Protein AF-M0LP82-F1 (afdb_monomer_lite)

pLDDT: mean 81.03, std 15.41, range [45.22, 97.81]

Secondary structure (DSSP, 8-state):
-HHHHTT--HHHHHHHHTS-HHHHHHHHHHTT---GGGGTTS-HHHHHT--S-HHHHHHHHTS-HHHHHHHHHHHHHHHHHHHTTTHHHHHHHHHHHHHHHHHHHHHHHHHHTTTTTSS--------

Sequence (127 aa):
ARGFYDDEGDEEIAEKLGVDAAEVFEARMSLHLIADDDADEVDLAAIRDREEDDATLATEYDIDEESVSRYRRVAEAEDESRTANDRYRDEFDS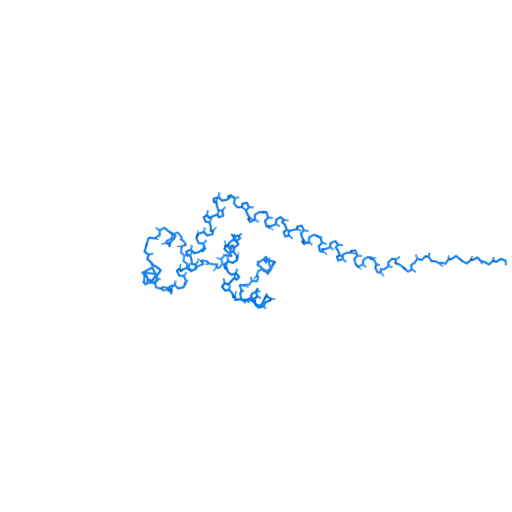ILADAGLSEQMTSDVREDGLEDATEGMETDVDF

Radius of gyration: 24.43 Å; chains: 1; bounding box: 73×19×74 Å

Organism: NCBI:txid1227454

Foldseek 3Di:
DVCVVVVHQLPRVCVVVVHDSVVSLVVCLVLLNDDPPQAPVDDLVVLQPDPDQLVVVCVVSVHDSVSSVSSNSNSVSVVVCVVVVVVSVVVVVVVVVVVVVVVVVVVVCVVVVPPPPPPDDPDDDDD

Structure (mmCIF, N/CA/C/O backbone):
data_AF-M0LP82-F1
#
_entry.id   AF-M0LP82-F1
#
loop_
_atom_site.group_PDB
_atom_site.id
_atom_site.type_symbol
_atom_site.label_atom_id
_atom_site.label_alt_id
_atom_site.label_comp_id
_atom_site.label_asym_id
_atom_site.label_entity_id
_atom_site.label_seq_id
_atom_site.pdbx_PDB_ins_code
_atom_site.Cartn_x
_atom_site.Cartn_y
_atom_site.Cartn_z
_atom_site.occupancy
_atom_site.B_iso_or_equiv
_atom_site.auth_seq_id
_atom_site.auth_comp_id
_atom_site.auth_asym_id
_atom_site.auth_atom_id
_atom_site.pdbx_PDB_model_num
ATOM 1 N N . ALA A 1 1 ? -10.475 1.452 4.073 1.00 69.56 1 ALA A N 1
ATOM 2 C CA . ALA A 1 1 ? -9.528 0.357 4.342 1.00 69.56 1 ALA A CA 1
ATOM 3 C C . ALA A 1 1 ? -10.163 -0.881 4.966 1.00 69.56 1 ALA A C 1
ATOM 5 O O . ALA A 1 1 ? -9.596 -1.934 4.766 1.00 69.56 1 ALA A O 1
ATOM 6 N N . ARG A 1 2 ? -11.315 -0.816 5.659 1.00 82.81 2 ARG A N 1
ATOM 7 C CA . ARG A 1 2 ? -11.971 -2.029 6.189 1.00 82.81 2 ARG A CA 1
ATOM 8 C C . ARG A 1 2 ? -12.137 -3.136 5.137 1.00 82.81 2 ARG A C 1
ATOM 10 O O . ARG A 1 2 ? -11.707 -4.243 5.399 1.00 82.81 2 ARG A O 1
ATOM 17 N N . GLY A 1 3 ? -12.596 -2.783 3.931 1.00 85.62 3 GLY A N 1
ATOM 18 C CA . GLY A 1 3 ? -12.707 -3.737 2.823 1.00 85.62 3 GLY A CA 1
ATOM 19 C C . GLY A 1 3 ? -11.411 -4.496 2.511 1.00 85.62 3 GLY A C 1
ATOM 20 O O . GLY A 1 3 ? -11.465 -5.694 2.310 1.00 85.62 3 GLY A O 1
ATOM 21 N N . PHE A 1 4 ? -10.234 -3.860 2.597 1.00 86.94 4 PHE A N 1
ATOM 22 C CA . PHE A 1 4 ? -8.951 -4.555 2.401 1.00 86.94 4 PHE A CA 1
ATOM 23 C C . PHE A 1 4 ? -8.711 -5.654 3.453 1.00 86.94 4 PHE A C 1
ATOM 25 O O . PHE A 1 4 ? -8.202 -6.713 3.120 1.00 86.94 4 PHE A O 1
ATOM 32 N N . TYR A 1 5 ? -9.099 -5.427 4.713 1.00 85.94 5 TYR A N 1
ATOM 33 C CA . TYR A 1 5 ? -8.995 -6.436 5.782 1.00 85.94 5 TYR A CA 1
ATOM 34 C C . TYR A 1 5 ? -10.114 -7.481 5.743 1.00 85.94 5 TYR A C 1
ATOM 36 O O . TYR A 1 5 ? -10.003 -8.508 6.406 1.00 85.94 5 TYR A O 1
ATOM 44 N N . ASP A 1 6 ? -11.176 -7.209 4.987 1.00 88.88 6 ASP A N 1
ATOM 45 C CA . ASP A 1 6 ? -12.241 -8.158 4.668 1.00 88.88 6 ASP A CA 1
ATOM 46 C C . ASP A 1 6 ? -11.930 -8.923 3.353 1.00 88.88 6 ASP A C 1
ATOM 48 O O . ASP A 1 6 ? -12.826 -9.537 2.774 1.00 88.88 6 ASP A O 1
ATOM 52 N N . ASP A 1 7 ? -10.669 -8.887 2.890 1.00 88.31 7 ASP A N 1
ATOM 53 C CA . ASP A 1 7 ? -10.157 -9.509 1.655 1.00 88.31 7 ASP A CA 1
ATOM 54 C C . ASP A 1 7 ? -10.854 -9.027 0.362 1.00 88.31 7 ASP A C 1
ATOM 56 O O . ASP A 1 7 ? -10.892 -9.724 -0.654 1.00 88.31 7 ASP A O 1
ATOM 60 N N . GLU A 1 8 ? -11.415 -7.815 0.376 1.00 93.56 8 GLU A N 1
ATOM 61 C CA . GLU A 1 8 ? -12.028 -7.199 -0.801 1.00 93.56 8 GLU A CA 1
ATOM 62 C C . GLU A 1 8 ? -10.961 -6.616 -1.741 1.00 93.56 8 GLU A C 1
ATOM 64 O O . GLU A 1 8 ? -10.033 -5.920 -1.316 1.00 93.56 8 GLU A O 1
ATOM 69 N N . GLY A 1 9 ? -11.134 -6.840 -3.045 1.00 92.81 9 GLY A N 1
ATOM 70 C CA . GLY A 1 9 ? -10.272 -6.262 -4.078 1.00 92.81 9 GLY A CA 1
ATOM 71 C C . GLY A 1 9 ? -10.509 -4.764 -4.300 1.00 92.81 9 GLY A C 1
ATOM 72 O O . GLY A 1 9 ? -11.551 -4.213 -3.933 1.00 92.81 9 GLY A O 1
ATOM 73 N N . ASP A 1 10 ? -9.564 -4.101 -4.975 1.00 95.38 10 ASP A N 1
ATOM 74 C CA . ASP A 1 10 ? -9.624 -2.652 -5.238 1.00 95.38 10 ASP A CA 1
ATOM 75 C C . ASP A 1 10 ? -10.899 -2.237 -5.986 1.00 95.38 10 ASP A C 1
ATOM 77 O O . ASP A 1 10 ? -11.459 -1.178 -5.718 1.00 95.38 10 ASP A O 1
ATOM 81 N N . GLU A 1 11 ? -11.391 -3.087 -6.889 1.00 96.25 11 GLU A N 1
ATOM 82 C CA . GLU A 1 11 ? -12.608 -2.866 -7.677 1.00 96.25 11 GLU A CA 1
ATOM 83 C C . GLU A 1 11 ? -13.872 -2.872 -6.809 1.00 96.25 11 GLU A C 1
ATOM 85 O O . GLU A 1 11 ? -14.738 -2.008 -6.955 1.00 96.25 11 GLU A O 1
ATOM 90 N N . GLU A 1 12 ? -13.964 -3.812 -5.867 1.00 96.38 12 GLU A N 1
ATOM 91 C CA . GLU A 1 12 ? -15.099 -3.922 -4.951 1.00 96.38 12 GLU A CA 1
ATOM 92 C C . GLU A 1 12 ? -15.122 -2.750 -3.962 1.00 96.38 12 GLU A C 1
ATOM 94 O O . GLU A 1 12 ? -16.167 -2.137 -3.715 1.00 96.38 12 GLU A O 1
ATOM 99 N N . ILE A 1 13 ? -13.950 -2.385 -3.438 1.00 95.06 13 ILE A N 1
ATOM 100 C CA . ILE A 1 13 ? -13.794 -1.224 -2.562 1.00 95.06 13 ILE A CA 1
ATOM 101 C C . ILE A 1 13 ? -14.145 0.064 -3.323 1.00 95.06 13 ILE A C 1
ATOM 103 O O . ILE A 1 13 ? -14.847 0.927 -2.789 1.00 95.06 13 ILE A O 1
ATOM 107 N N . ALA A 1 14 ? -13.696 0.193 -4.572 1.00 96.69 14 ALA A N 1
ATOM 108 C CA . ALA A 1 14 ? -13.975 1.340 -5.428 1.00 96.69 14 ALA A CA 1
ATOM 109 C C . ALA A 1 14 ? -15.472 1.499 -5.711 1.00 96.69 14 ALA A C 1
ATOM 111 O O . ALA A 1 14 ? -16.001 2.604 -5.573 1.00 96.69 14 ALA A O 1
ATOM 112 N N . GLU A 1 15 ? -16.181 0.404 -6.006 1.00 97.00 15 GLU A N 1
ATOM 113 C CA . GLU A 1 15 ? -17.636 0.415 -6.196 1.00 97.00 15 GLU A CA 1
ATOM 114 C C . GLU A 1 15 ? -18.366 0.913 -4.939 1.00 97.00 15 GLU A C 1
ATOM 116 O O . GLU A 1 15 ? -19.248 1.773 -5.026 1.00 97.00 15 GLU A O 1
ATOM 121 N N . LYS A 1 16 ? -17.964 0.434 -3.755 1.00 95.38 16 LYS A N 1
ATOM 122 C CA . LYS A 1 16 ? -18.554 0.846 -2.468 1.00 95.38 16 LYS A CA 1
ATOM 123 C C . LYS A 1 16 ? -18.311 2.321 -2.148 1.00 95.38 16 LYS A C 1
ATOM 125 O O . LYS A 1 16 ? -19.167 2.962 -1.535 1.00 95.38 16 LYS A O 1
ATOM 130 N N . LEU A 1 17 ? -17.153 2.852 -2.536 1.00 95.12 17 LEU A N 1
ATOM 131 C CA . LEU A 1 17 ? -16.754 4.237 -2.278 1.00 95.12 17 LEU A CA 1
ATOM 132 C C . LEU A 1 17 ? -17.177 5.212 -3.389 1.00 95.12 17 LEU A C 1
ATOM 134 O O . LEU A 1 17 ? -17.208 6.420 -3.151 1.00 95.12 17 LEU A O 1
ATOM 138 N N . GLY A 1 18 ? -17.537 4.710 -4.573 1.00 95.94 18 GLY A N 1
ATOM 139 C CA . GLY A 1 18 ? -17.863 5.524 -5.743 1.00 95.94 18 GLY A CA 1
ATOM 140 C C . GLY A 1 18 ? -16.649 6.248 -6.336 1.00 95.94 18 GLY A C 1
ATOM 141 O O . GLY A 1 18 ? -16.796 7.376 -6.808 1.00 95.94 18 GLY A O 1
ATOM 142 N N . VAL A 1 19 ? -15.472 5.621 -6.277 1.00 97.81 19 VAL A N 1
ATOM 143 C CA . VAL A 1 19 ? -14.193 6.133 -6.809 1.00 97.81 19 VAL A CA 1
ATOM 144 C C . VAL A 1 19 ? -13.614 5.153 -7.834 1.00 97.81 19 VAL A C 1
ATOM 146 O O . VAL A 1 19 ? -14.210 4.109 -8.091 1.00 97.81 19 VAL A O 1
ATOM 149 N N . ASP A 1 20 ? -12.469 5.475 -8.432 1.00 97.00 20 ASP A N 1
ATOM 150 C CA . ASP A 1 20 ? -11.766 4.571 -9.346 1.00 97.00 20 ASP A CA 1
ATOM 151 C C . ASP A 1 20 ? -10.915 3.540 -8.577 1.00 97.00 20 ASP A C 1
ATOM 153 O O . ASP A 1 20 ? -10.308 3.857 -7.554 1.00 97.00 20 ASP A O 1
ATOM 157 N N . ALA A 1 21 ? -10.802 2.312 -9.097 1.00 95.44 21 ALA A N 1
ATOM 158 C CA . ALA A 1 21 ? -9.967 1.259 -8.495 1.00 95.44 21 ALA A CA 1
ATOM 159 C C . ALA A 1 21 ? -8.485 1.664 -8.391 1.00 95.44 21 ALA A C 1
ATOM 161 O O . ALA A 1 21 ? -7.814 1.325 -7.419 1.00 95.44 21 ALA A O 1
ATOM 162 N N . ALA A 1 22 ? -7.994 2.462 -9.344 1.00 94.56 22 ALA A N 1
ATOM 163 C CA . ALA A 1 22 ? -6.653 3.038 -9.286 1.00 94.56 22 ALA A CA 1
ATOM 164 C C . ALA A 1 22 ? -6.467 3.971 -8.073 1.00 94.56 22 ALA A C 1
ATOM 166 O O . ALA A 1 22 ? -5.413 3.947 -7.447 1.00 94.56 22 ALA A O 1
ATOM 167 N N . GLU A 1 23 ? -7.494 4.739 -7.687 1.00 96.06 23 GLU A N 1
ATOM 168 C CA . GLU A 1 23 ? -7.437 5.611 -6.504 1.00 96.06 23 GLU A CA 1
ATOM 169 C C . GLU A 1 23 ? -7.391 4.784 -5.208 1.00 96.06 23 GLU A C 1
ATOM 171 O O . GLU A 1 23 ? -6.665 5.121 -4.271 1.00 96.06 23 GLU A O 1
ATOM 176 N N . VAL A 1 24 ? -8.112 3.657 -5.166 1.00 96.31 24 VAL A N 1
ATOM 177 C CA . VAL A 1 24 ? -8.043 2.708 -4.044 1.00 96.31 24 VAL A CA 1
ATOM 178 C C . VAL A 1 24 ? -6.649 2.096 -3.930 1.00 96.31 24 VAL A C 1
ATOM 180 O O . VAL A 1 24 ? -6.085 2.080 -2.833 1.00 96.31 24 VAL A O 1
ATOM 183 N N . PHE A 1 25 ? -6.080 1.647 -5.049 1.00 95.81 25 PHE A N 1
ATOM 184 C CA . PHE A 1 25 ? -4.721 1.117 -5.103 1.00 95.81 25 PHE A CA 1
ATOM 185 C C . PHE A 1 25 ? -3.695 2.151 -4.618 1.00 95.81 25 PHE A C 1
ATOM 187 O O . PHE A 1 25 ? -2.894 1.867 -3.728 1.00 95.81 25 PHE A O 1
ATOM 194 N N . GLU A 1 26 ? -3.751 3.382 -5.134 1.00 95.19 26 GLU A N 1
ATOM 195 C CA . GLU A 1 26 ? -2.863 4.468 -4.707 1.00 95.19 26 GLU A CA 1
ATOM 196 C C . GLU A 1 26 ? -2.980 4.749 -3.204 1.00 95.19 26 GLU A C 1
ATOM 198 O O . GLU A 1 26 ? -1.964 4.913 -2.516 1.00 95.19 26 GLU A O 1
ATOM 203 N N . ALA A 1 27 ? -4.206 4.769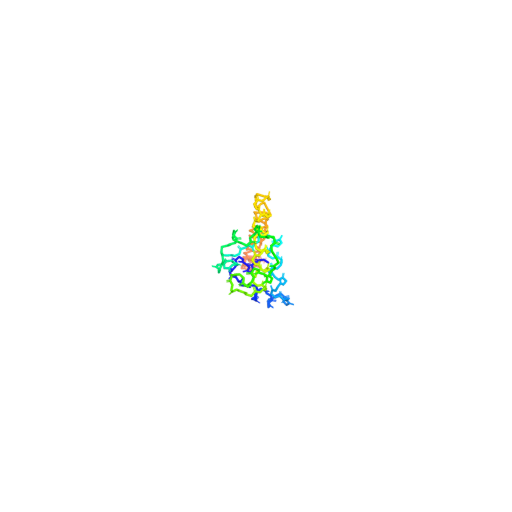 -2.674 1.00 94.12 27 ALA A N 1
ATOM 204 C CA . ALA A 1 27 ? -4.447 4.961 -1.251 1.00 94.12 27 ALA A CA 1
ATOM 205 C C . ALA A 1 27 ? -3.865 3.810 -0.415 1.00 94.12 27 ALA A C 1
ATOM 207 O O . ALA A 1 27 ? -3.234 4.067 0.611 1.00 94.12 27 ALA A O 1
ATOM 208 N N . ARG A 1 28 ? -4.020 2.556 -0.860 1.00 94.69 28 ARG A N 1
ATOM 209 C CA . ARG A 1 28 ? -3.425 1.370 -0.220 1.00 94.69 28 ARG A CA 1
ATOM 210 C C . ARG A 1 28 ? -1.905 1.442 -0.182 1.00 94.69 28 ARG A C 1
ATOM 212 O O . ARG A 1 28 ? -1.333 1.304 0.895 1.00 94.69 28 ARG A O 1
ATOM 219 N N . MET A 1 29 ? -1.259 1.724 -1.313 1.00 94.94 29 MET A N 1
ATOM 220 C CA . MET A 1 29 ? 0.202 1.854 -1.390 1.00 94.94 29 MET A CA 1
ATOM 221 C C . MET A 1 29 ? 0.715 2.973 -0.480 1.00 94.94 29 MET A C 1
ATOM 223 O O . MET A 1 29 ? 1.700 2.791 0.228 1.00 94.94 29 MET A O 1
ATOM 227 N N . SER A 1 30 ? -0.007 4.096 -0.412 1.00 92.06 30 SER A N 1
ATOM 228 C CA . SER A 1 30 ? 0.329 5.215 0.485 1.00 92.06 30 SER A CA 1
ATOM 229 C C . SER A 1 30 ? 0.196 4.874 1.975 1.00 92.06 30 SER A C 1
ATOM 231 O O . SER A 1 30 ? 0.782 5.551 2.817 1.00 92.06 30 SER A O 1
ATOM 233 N N . LEU A 1 31 ? -0.601 3.855 2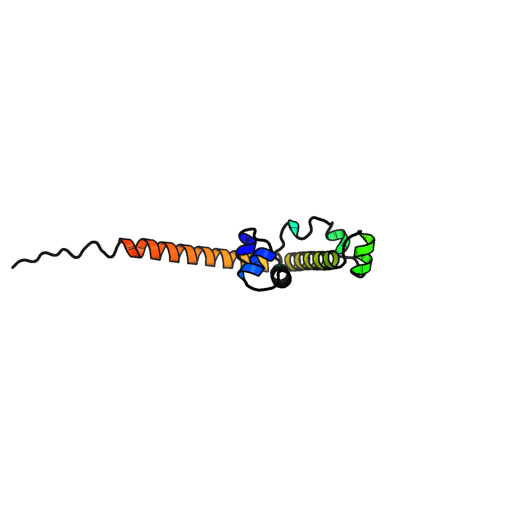.305 1.00 89.62 31 LEU A N 1
ATOM 234 C CA . LEU A 1 31 ? -0.771 3.318 3.656 1.00 89.62 31 LEU A CA 1
ATOM 235 C C . LEU A 1 31 ? 0.078 2.061 3.902 1.00 89.62 31 LEU A C 1
ATOM 237 O O . LEU A 1 31 ? -0.039 1.458 4.967 1.00 89.62 31 LEU A O 1
ATOM 241 N N . HIS A 1 32 ? 0.905 1.657 2.932 1.00 91.94 32 HIS A N 1
ATOM 242 C CA . HIS A 1 32 ? 1.702 0.425 2.967 1.00 91.94 32 HIS A CA 1
ATOM 243 C C . HIS A 1 32 ? 0.853 -0.854 3.133 1.00 91.94 32 HIS A C 1
ATOM 245 O O . HIS A 1 32 ? 1.287 -1.843 3.725 1.00 91.94 32 HIS A O 1
ATOM 251 N N . LEU A 1 33 ? -0.372 -0.838 2.594 1.00 91.38 33 LEU A N 1
ATOM 252 C CA . LEU A 1 33 ? -1.305 -1.968 2.572 1.00 91.38 33 LEU A CA 1
ATOM 253 C C . LEU A 1 33 ? -1.154 -2.758 1.266 1.00 91.38 33 LEU A C 1
ATOM 255 O O . LEU A 1 33 ? -1.812 -2.468 0.264 1.00 91.38 33 LEU A O 1
ATOM 259 N N . ILE A 1 34 ? -0.262 -3.744 1.301 1.00 91.75 34 ILE A N 1
ATOM 260 C CA . ILE A 1 34 ? 0.101 -4.593 0.161 1.00 91.75 34 ILE A CA 1
ATOM 261 C C . ILE A 1 34 ? -0.571 -5.959 0.334 1.00 91.75 34 ILE A C 1
ATOM 263 O O . ILE A 1 34 ? -0.442 -6.568 1.400 1.00 91.75 34 ILE A O 1
ATOM 267 N N . ALA A 1 35 ? -1.312 -6.396 -0.685 1.00 90.06 35 ALA A N 1
ATOM 268 C CA . ALA A 1 35 ? -1.898 -7.734 -0.762 1.00 90.06 35 ALA A CA 1
ATOM 269 C C . ALA A 1 35 ? -0.891 -8.722 -1.358 1.00 90.06 35 ALA A C 1
ATOM 271 O O . ALA A 1 35 ? 0.015 -8.315 -2.083 1.00 90.06 35 ALA A O 1
ATOM 272 N N . ASP A 1 36 ? -1.079 -10.015 -1.094 1.00 85.12 36 ASP A N 1
ATOM 273 C CA . ASP A 1 36 ? -0.227 -11.059 -1.671 1.00 85.12 36 ASP A CA 1
ATOM 274 C C . ASP A 1 36 ? -0.274 -11.017 -3.214 1.00 85.12 36 ASP A C 1
ATOM 276 O O . ASP A 1 36 ? 0.771 -10.977 -3.857 1.00 85.12 36 ASP A O 1
ATOM 280 N N . ASP A 1 37 ? -1.465 -10.849 -3.804 1.00 87.50 37 ASP A N 1
ATOM 281 C CA . ASP A 1 37 ? -1.647 -10.827 -5.263 1.00 87.50 37 ASP A CA 1
ATOM 282 C C . ASP A 1 37 ? -1.119 -9.554 -5.968 1.00 87.50 37 ASP A C 1
ATOM 284 O O . ASP A 1 37 ? -1.120 -9.489 -7.198 1.00 87.50 37 ASP A O 1
ATOM 288 N N . ASP A 1 38 ? -0.652 -8.525 -5.243 1.00 89.56 38 ASP A N 1
ATOM 289 C CA . ASP A 1 38 ? -0.205 -7.256 -5.854 1.00 89.56 38 ASP A CA 1
ATOM 290 C C . ASP A 1 38 ? 1.060 -7.404 -6.721 1.00 89.56 38 ASP A C 1
ATOM 292 O O . ASP A 1 38 ? 1.362 -6.515 -7.525 1.00 89.56 38 ASP A O 1
ATOM 296 N N . ALA A 1 39 ? 1.814 -8.494 -6.556 1.00 80.25 39 ALA A N 1
ATOM 297 C CA . ALA A 1 39 ? 3.050 -8.730 -7.295 1.00 80.25 39 ALA A CA 1
ATOM 298 C C . ALA A 1 39 ? 3.328 -10.202 -7.636 1.00 80.25 39 ALA A C 1
ATOM 300 O O . ALA A 1 39 ? 4.474 -10.571 -7.884 1.00 80.25 39 ALA A O 1
ATOM 301 N N . ASP A 1 40 ? 2.303 -11.048 -7.685 1.00 80.50 40 ASP A N 1
ATOM 302 C CA . ASP A 1 40 ? 2.486 -12.495 -7.855 1.00 80.50 40 ASP A CA 1
ATOM 303 C C . ASP A 1 40 ? 3.074 -12.913 -9.215 1.00 80.50 40 ASP A C 1
ATOM 305 O O . ASP A 1 40 ? 3.649 -13.998 -9.349 1.00 80.50 40 ASP A O 1
ATOM 309 N N . GLU A 1 41 ? 2.954 -12.069 -10.242 1.00 74.50 41 GLU A N 1
ATOM 310 C CA . GLU A 1 41 ? 3.404 -12.399 -11.599 1.00 74.50 41 GLU A CA 1
ATOM 311 C C . GLU A 1 41 ? 4.901 -12.137 -11.831 1.00 74.50 41 GLU A C 1
ATOM 313 O O . GLU A 1 41 ? 5.459 -12.597 -12.832 1.00 74.50 41 GLU A O 1
ATOM 318 N N . VAL A 1 42 ? 5.577 -11.423 -10.921 1.00 73.88 42 VAL A N 1
ATOM 319 C CA . VAL A 1 42 ? 6.978 -11.012 -11.086 1.00 73.88 42 VAL A CA 1
ATOM 320 C C . VAL A 1 42 ? 7.771 -11.088 -9.786 1.00 73.88 42 VAL A C 1
ATOM 322 O O . VAL A 1 42 ? 7.264 -10.887 -8.690 1.00 73.88 42 VAL A O 1
ATOM 325 N N . ASP A 1 43 ? 9.080 -11.299 -9.902 1.00 81.31 43 ASP A N 1
ATOM 326 C CA . ASP A 1 43 ? 9.974 -11.030 -8.778 1.00 81.31 43 ASP A CA 1
ATOM 327 C C . ASP A 1 43 ? 10.153 -9.508 -8.649 1.00 81.31 43 ASP A C 1
ATOM 329 O O . ASP A 1 43 ? 10.851 -8.896 -9.461 1.00 81.31 43 ASP A O 1
ATOM 333 N N . LEU A 1 44 ? 9.533 -8.883 -7.638 1.00 81.50 44 LEU A N 1
ATOM 334 C CA . LEU A 1 44 ? 9.662 -7.439 -7.383 1.00 81.50 44 LEU A CA 1
ATOM 335 C C . LEU A 1 44 ? 11.123 -6.991 -7.295 1.00 81.50 44 LEU A C 1
ATOM 337 O O . LEU A 1 44 ? 11.458 -5.893 -7.747 1.00 81.50 44 LEU A O 1
ATOM 341 N N . ALA A 1 45 ? 12.018 -7.841 -6.780 1.00 79.94 45 ALA A N 1
ATOM 342 C CA . ALA A 1 45 ? 13.440 -7.523 -6.704 1.00 79.94 45 ALA A CA 1
ATOM 343 C C . ALA A 1 45 ? 14.081 -7.368 -8.097 1.00 79.94 45 ALA A C 1
ATOM 345 O O . ALA A 1 45 ? 15.075 -6.657 -8.242 1.00 79.94 45 ALA A O 1
ATOM 346 N N . ALA A 1 46 ? 13.509 -7.987 -9.134 1.00 81.12 46 ALA A N 1
ATOM 347 C CA . ALA A 1 46 ? 13.984 -7.881 -10.511 1.00 81.12 46 ALA A CA 1
ATOM 348 C C . ALA A 1 46 ? 13.589 -6.558 -11.196 1.00 81.12 46 ALA A C 1
ATOM 350 O O . ALA A 1 46 ? 14.198 -6.192 -12.208 1.00 81.12 46 ALA A O 1
ATOM 351 N N . ILE A 1 47 ? 12.596 -5.839 -10.657 1.00 82.25 47 ILE A N 1
ATOM 352 C CA . ILE A 1 47 ? 12.082 -4.571 -11.204 1.00 82.25 47 ILE A CA 1
ATOM 353 C C . ILE A 1 47 ? 12.519 -3.371 -10.353 1.00 82.25 47 ILE A C 1
ATOM 355 O O . ILE A 1 47 ? 12.832 -2.312 -10.901 1.00 82.25 47 ILE A O 1
ATOM 359 N N . ARG A 1 48 ? 12.576 -3.529 -9.025 1.00 79.69 48 ARG A N 1
ATOM 360 C CA . ARG A 1 48 ? 12.732 -2.428 -8.063 1.00 79.69 48 ARG A CA 1
ATOM 361 C C . 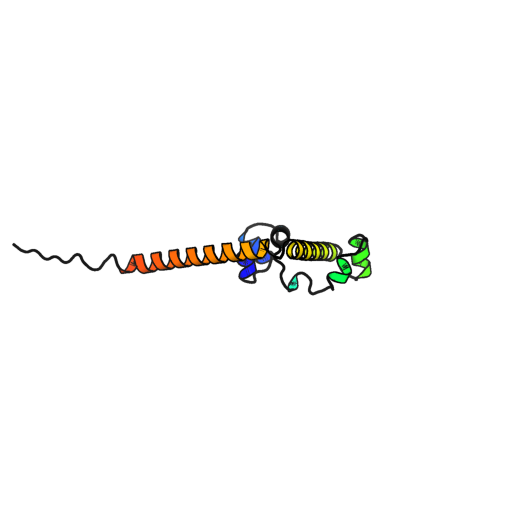ARG A 1 48 ? 13.968 -1.554 -8.274 1.00 79.69 48 ARG A C 1
ATOM 363 O O . ARG A 1 48 ? 13.863 -0.336 -8.212 1.00 79.69 48 ARG A O 1
ATOM 370 N N . ASP A 1 49 ? 15.119 -2.162 -8.546 1.00 80.94 49 ASP A N 1
ATOM 371 C CA . ASP A 1 49 ? 16.401 -1.446 -8.643 1.00 80.94 49 ASP A CA 1
ATOM 372 C C . ASP A 1 49 ? 16.809 -1.129 -10.095 1.00 80.94 49 ASP A C 1
ATOM 374 O O . ASP A 1 49 ? 17.958 -0.775 -10.371 1.00 80.94 49 ASP A O 1
ATOM 378 N N . ARG A 1 50 ? 15.887 -1.285 -11.051 1.00 87.00 50 ARG A N 1
ATOM 379 C CA . ARG A 1 50 ? 16.144 -1.007 -12.468 1.00 87.00 50 ARG A CA 1
ATOM 380 C C . ARG A 1 50 ? 16.073 0.485 -12.757 1.00 87.00 50 ARG A C 1
ATOM 382 O O . ARG A 1 50 ? 15.120 1.146 -12.353 1.00 87.00 50 ARG A O 1
ATOM 389 N N . GLU A 1 51 ? 17.039 0.996 -13.515 1.00 88.88 51 GLU A N 1
ATOM 390 C CA . GLU A 1 51 ? 17.069 2.397 -13.960 1.00 88.88 51 GLU A CA 1
ATOM 391 C C . GLU A 1 51 ? 16.327 2.607 -15.291 1.00 88.88 51 GLU A C 1
ATOM 393 O O . GLU A 1 51 ? 16.054 3.747 -15.669 1.00 88.88 51 GLU A O 1
ATOM 398 N N . GLU A 1 52 ? 16.014 1.529 -16.017 1.00 93.06 52 GLU A N 1
ATOM 399 C CA . GLU A 1 52 ? 15.292 1.595 -17.288 1.00 93.06 52 GLU A CA 1
ATOM 400 C C . GLU A 1 52 ? 13.853 2.118 -17.122 1.00 93.06 52 GLU A C 1
ATOM 402 O O . GLU A 1 52 ? 13.251 2.025 -16.052 1.00 93.06 52 GLU A O 1
ATOM 407 N N . ASP A 1 53 ? 13.278 2.683 -18.184 1.00 92.19 53 ASP A N 1
ATOM 408 C CA . ASP A 1 53 ? 11.873 3.104 -18.184 1.00 92.19 53 ASP A CA 1
ATOM 409 C C . ASP A 1 53 ? 10.897 1.914 -18.238 1.00 92.19 53 ASP A C 1
ATOM 411 O O . ASP A 1 53 ? 11.269 0.790 -18.594 1.00 92.19 53 ASP A O 1
ATOM 415 N N . ASP A 1 54 ? 9.637 2.174 -17.879 1.00 92.75 54 ASP A N 1
ATOM 416 C CA . ASP A 1 54 ? 8.594 1.148 -17.783 1.00 92.75 54 ASP A CA 1
ATOM 417 C C . ASP A 1 54 ? 8.385 0.426 -19.125 1.00 92.75 54 ASP A C 1
ATOM 419 O O . ASP A 1 54 ? 8.276 -0.797 -19.153 1.00 92.75 54 ASP A O 1
ATOM 423 N N . ALA A 1 55 ? 8.432 1.145 -20.252 1.00 93.94 55 ALA A N 1
ATOM 424 C CA . ALA A 1 55 ? 8.280 0.570 -21.591 1.00 93.94 55 ALA A CA 1
ATOM 425 C C . ALA A 1 55 ? 9.418 -0.403 -21.962 1.00 93.94 55 ALA A C 1
ATOM 427 O O . ALA A 1 55 ? 9.201 -1.435 -22.614 1.00 93.94 55 ALA A O 1
ATOM 428 N N . THR A 1 56 ? 10.645 -0.089 -21.546 1.00 93.94 56 THR A N 1
ATOM 429 C CA . THR A 1 56 ? 11.817 -0.946 -21.748 1.00 93.94 56 THR A CA 1
ATOM 430 C C . THR A 1 56 ? 11.689 -2.231 -20.940 1.00 93.94 56 THR A C 1
ATOM 432 O O . THR A 1 56 ? 11.878 -3.319 -21.488 1.00 93.94 56 THR A O 1
ATOM 435 N N . LEU A 1 57 ? 11.312 -2.122 -19.666 1.00 90.94 57 LEU A N 1
ATOM 436 C CA . LEU A 1 57 ? 11.116 -3.279 -18.793 1.00 90.94 57 LEU A CA 1
ATOM 437 C C . LEU A 1 57 ? 9.916 -4.129 -19.222 1.00 90.94 57 LEU A C 1
ATOM 439 O O . LEU A 1 57 ? 10.008 -5.352 -19.199 1.00 90.94 57 LEU A O 1
ATOM 443 N N . ALA A 1 58 ? 8.837 -3.504 -19.691 1.00 92.25 58 ALA A N 1
ATOM 444 C CA . ALA A 1 58 ? 7.668 -4.184 -20.246 1.00 92.25 58 ALA A CA 1
ATOM 445 C C . ALA A 1 58 ? 8.066 -5.094 -21.415 1.00 92.25 58 ALA A C 1
ATOM 447 O O . ALA A 1 58 ? 7.723 -6.274 -21.459 1.00 92.25 58 ALA A O 1
ATOM 448 N N . THR A 1 59 ? 8.896 -4.572 -22.322 1.00 92.94 59 THR A N 1
ATOM 449 C CA . THR A 1 59 ? 9.440 -5.354 -23.440 1.00 92.94 59 THR A CA 1
ATOM 450 C C . THR A 1 59 ? 10.383 -6.464 -22.968 1.00 92.94 59 THR A C 1
ATOM 452 O O . THR A 1 59 ? 10.393 -7.547 -23.548 1.00 92.94 59 THR A O 1
ATOM 455 N N . GLU A 1 60 ? 11.208 -6.202 -21.953 1.00 91.25 60 GLU A N 1
ATOM 456 C CA . GLU A 1 60 ? 12.178 -7.170 -21.432 1.00 91.25 60 GLU A CA 1
ATOM 457 C C . GLU A 1 60 ? 11.502 -8.367 -20.748 1.00 91.25 60 GLU A C 1
ATOM 459 O O . GLU A 1 60 ? 11.919 -9.508 -20.958 1.00 91.25 60 GLU A O 1
ATOM 464 N N . TYR A 1 61 ? 10.464 -8.101 -19.956 1.00 87.75 61 TYR A N 1
ATOM 465 C CA . TYR A 1 61 ? 9.748 -9.104 -19.171 1.00 87.75 61 TYR A CA 1
ATOM 466 C C . TYR A 1 61 ? 8.496 -9.661 -19.868 1.00 87.75 61 TYR A C 1
ATOM 468 O O . TYR A 1 61 ? 7.870 -10.561 -19.320 1.00 87.75 61 TYR A O 1
ATOM 476 N N . ASP A 1 62 ? 8.176 -9.189 -21.080 1.00 90.88 62 ASP A N 1
ATOM 477 C CA . ASP A 1 62 ? 6.989 -9.584 -21.860 1.00 90.88 62 ASP A CA 1
ATOM 478 C C . ASP A 1 62 ? 5.670 -9.344 -21.097 1.00 90.88 62 ASP A C 1
ATOM 480 O O . ASP A 1 62 ? 4.764 -10.176 -21.093 1.00 90.88 62 ASP A O 1
ATOM 484 N N . ILE A 1 63 ? 5.581 -8.185 -20.439 1.00 90.44 63 ILE A N 1
ATOM 485 C CA . ILE A 1 63 ? 4.403 -7.703 -19.700 1.00 90.44 63 ILE A CA 1
ATOM 486 C C . ILE A 1 63 ? 3.993 -6.319 -20.210 1.00 90.44 63 ILE A C 1
ATOM 488 O O . ILE A 1 63 ? 4.716 -5.691 -20.984 1.00 90.44 63 ILE A O 1
ATOM 492 N N . ASP A 1 64 ? 2.824 -5.828 -19.810 1.00 92.31 64 ASP A N 1
ATOM 493 C CA . ASP A 1 64 ? 2.400 -4.473 -20.153 1.00 92.31 64 ASP A CA 1
ATOM 494 C C . ASP A 1 64 ? 3.084 -3.396 -19.287 1.00 92.31 64 ASP A C 1
ATOM 496 O O . ASP A 1 64 ? 3.536 -3.630 -18.166 1.00 92.31 64 ASP A O 1
ATOM 500 N N . GLU A 1 65 ? 3.184 -2.189 -19.846 1.00 93.81 65 GLU A N 1
ATOM 501 C CA . GLU A 1 65 ? 3.826 -1.032 -19.206 1.00 93.81 65 GLU A CA 1
ATOM 502 C C . GLU A 1 65 ? 3.106 -0.600 -17.920 1.00 93.81 65 GLU A C 1
ATOM 504 O O . GLU A 1 65 ? 3.754 -0.192 -16.957 1.00 93.81 65 GLU A O 1
ATOM 509 N N . GLU A 1 66 ? 1.779 -0.740 -17.875 1.00 91.50 66 GLU A N 1
ATOM 510 C CA . GLU A 1 66 ? 0.977 -0.422 -16.692 1.00 91.50 66 GLU A CA 1
ATOM 511 C C . GLU A 1 66 ? 1.317 -1.360 -15.527 1.00 91.50 66 GLU A C 1
ATOM 513 O O . GLU A 1 66 ? 1.529 -0.895 -14.407 1.00 91.50 66 GLU A O 1
ATOM 518 N N . SER A 1 67 ? 1.478 -2.655 -15.802 1.00 90.81 67 SER A N 1
ATOM 519 C CA . SER A 1 67 ? 1.908 -3.662 -14.836 1.00 90.81 67 SER A CA 1
ATOM 520 C C . SER A 1 67 ? 3.296 -3.356 -14.287 1.00 90.81 67 SER A C 1
ATOM 522 O O . SER A 1 67 ? 3.489 -3.400 -13.075 1.00 90.81 67 SER A O 1
ATOM 524 N N . VAL A 1 68 ? 4.259 -2.957 -15.129 1.00 92.00 68 VAL A N 1
ATOM 525 C CA . VAL A 1 68 ? 5.584 -2.523 -14.641 1.00 92.00 68 VAL A CA 1
ATOM 526 C C . VAL A 1 68 ? 5.453 -1.351 -13.673 1.00 92.00 68 VAL A C 1
ATOM 528 O O . VAL A 1 68 ? 6.053 -1.369 -12.594 1.00 92.00 68 VAL A O 1
ATOM 531 N N . SER A 1 69 ? 4.661 -0.345 -14.045 1.00 91.19 69 SER A N 1
ATOM 532 C CA . SER A 1 69 ? 4.429 0.835 -13.212 1.00 91.19 69 SER A CA 1
ATOM 533 C C . SER A 1 69 ? 3.787 0.455 -11.875 1.00 91.19 69 SER A C 1
ATOM 535 O O . SER A 1 69 ? 4.232 0.893 -10.809 1.00 91.19 69 SER A O 1
ATOM 537 N N . ARG A 1 70 ? 2.796 -0.447 -11.916 1.00 92.31 70 ARG A N 1
ATOM 538 C CA . ARG A 1 70 ? 2.134 -1.006 -10.735 1.00 92.31 70 ARG A CA 1
ATOM 539 C C . ARG A 1 70 ? 3.138 -1.725 -9.832 1.00 92.31 70 ARG A C 1
ATOM 541 O O . ARG A 1 70 ? 3.222 -1.395 -8.652 1.00 92.31 70 ARG A O 1
ATOM 548 N N . TYR A 1 71 ? 3.968 -2.615 -10.373 1.00 92.50 71 TYR A N 1
ATOM 549 C CA . TYR A 1 71 ? 4.978 -3.350 -9.602 1.00 92.50 71 TYR A CA 1
ATOM 550 C C . TYR A 1 71 ? 6.038 -2.442 -8.981 1.00 92.50 71 TYR A C 1
ATOM 552 O O . TYR A 1 71 ? 6.443 -2.656 -7.839 1.00 92.50 71 TYR A O 1
ATOM 560 N N . ARG A 1 72 ? 6.462 -1.385 -9.683 1.00 91.69 72 ARG A N 1
ATOM 561 C CA . ARG A 1 72 ? 7.364 -0.375 -9.111 1.00 91.69 72 ARG A CA 1
ATOM 562 C C . ARG A 1 72 ? 6.742 0.331 -7.915 1.00 91.69 72 ARG A C 1
ATOM 564 O O . ARG A 1 72 ? 7.424 0.523 -6.911 1.00 91.69 72 ARG A O 1
ATOM 571 N N . ARG A 1 73 ? 5.451 0.659 -7.992 1.00 93.44 73 ARG A N 1
ATOM 572 C CA . ARG A 1 73 ? 4.714 1.280 -6.886 1.00 93.44 73 ARG A CA 1
ATOM 573 C C . ARG A 1 73 ? 4.604 0.353 -5.674 1.00 93.44 73 ARG A C 1
ATOM 575 O O . ARG A 1 73 ? 4.807 0.806 -4.551 1.00 93.44 73 ARG A O 1
ATOM 582 N N . VAL A 1 74 ? 4.342 -0.934 -5.902 1.00 94.38 74 VAL A N 1
ATOM 583 C CA . VAL A 1 74 ? 4.325 -1.954 -4.838 1.00 94.38 74 VAL A CA 1
ATOM 584 C C . VAL A 1 74 ? 5.701 -2.069 -4.182 1.00 94.38 74 VAL A C 1
ATOM 586 O O . VAL A 1 74 ? 5.813 -2.022 -2.958 1.00 94.38 74 VAL A O 1
ATOM 589 N N . ALA A 1 75 ? 6.765 -2.145 -4.984 1.00 92.31 75 ALA A N 1
ATOM 590 C CA . ALA A 1 75 ? 8.128 -2.252 -4.476 1.00 92.31 75 ALA A CA 1
ATOM 591 C C . ALA A 1 75 ? 8.570 -1.011 -3.674 1.00 92.31 75 ALA A C 1
ATOM 593 O O . ALA A 1 75 ? 9.265 -1.144 -2.666 1.00 92.31 75 ALA A O 1
ATOM 594 N N . GLU A 1 76 ? 8.150 0.186 -4.096 1.00 92.12 76 GLU A N 1
ATOM 595 C CA . GLU A 1 76 ? 8.356 1.436 -3.356 1.00 92.12 76 GLU A CA 1
ATOM 596 C C . GLU A 1 76 ? 7.615 1.414 -2.011 1.00 92.12 76 GLU A 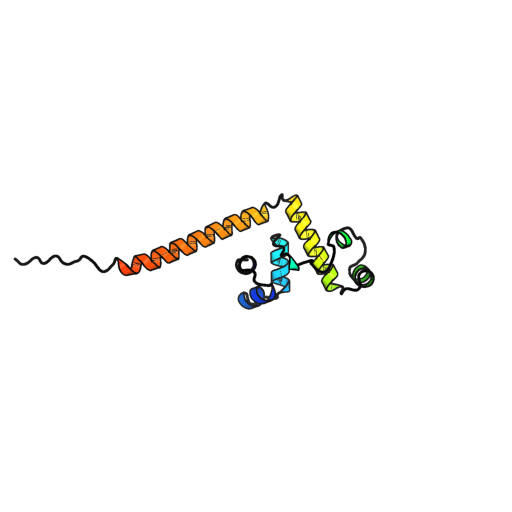C 1
ATOM 598 O O . GLU A 1 76 ? 8.214 1.707 -0.976 1.00 92.12 76 GLU A O 1
ATOM 603 N N . ALA A 1 77 ? 6.348 0.990 -1.997 1.00 92.44 77 ALA A N 1
ATOM 604 C CA . ALA A 1 77 ? 5.568 0.865 -0.768 1.00 92.44 77 ALA A CA 1
ATOM 605 C C . ALA A 1 77 ? 6.190 -0.144 0.219 1.00 92.44 77 ALA A C 1
ATOM 607 O O . ALA A 1 77 ? 6.233 0.127 1.422 1.00 92.44 77 ALA A O 1
ATOM 608 N N . GLU A 1 78 ? 6.736 -1.271 -0.261 1.00 90.75 78 GLU A N 1
ATOM 609 C CA . GLU A 1 78 ? 7.471 -2.217 0.594 1.00 90.75 78 GLU A CA 1
ATOM 610 C C . GLU A 1 78 ? 8.699 -1.569 1.247 1.00 90.75 78 GLU A C 1
ATOM 612 O O . GLU A 1 78 ? 8.986 -1.796 2.427 1.00 90.75 78 GLU A O 1
ATOM 617 N N . ASP A 1 79 ? 9.450 -0.774 0.485 1.00 90.94 79 ASP A N 1
ATOM 618 C CA . ASP A 1 79 ? 10.647 -0.098 0.979 1.00 90.94 79 ASP A CA 1
ATOM 619 C C . ASP A 1 79 ? 10.344 0.984 1.998 1.00 90.94 79 ASP A C 1
ATOM 621 O O . ASP A 1 79 ? 11.041 1.103 3.016 1.00 90.94 79 ASP A O 1
ATOM 625 N N . GLU A 1 80 ? 9.306 1.766 1.739 1.00 91.19 80 GLU A N 1
ATOM 626 C CA . GLU A 1 80 ? 8.832 2.776 2.667 1.00 91.19 80 GLU A CA 1
ATOM 627 C C . GLU A 1 80 ? 8.338 2.137 3.968 1.00 91.19 80 GLU A C 1
ATOM 629 O O . GLU A 1 80 ? 8.728 2.602 5.045 1.00 91.19 80 GLU A O 1
ATOM 634 N N . SER A 1 81 ? 7.584 1.032 3.887 1.00 89.50 81 SER A N 1
ATOM 635 C CA . SER A 1 81 ? 7.131 0.270 5.059 1.00 89.50 81 SER A CA 1
ATOM 636 C C . SER A 1 81 ? 8.315 -0.207 5.897 1.00 89.50 81 SER A C 1
ATOM 638 O O . SER A 1 81 ? 8.421 0.113 7.085 1.00 89.50 81 SER A O 1
ATOM 640 N N . ARG A 1 82 ? 9.289 -0.877 5.264 1.00 88.25 82 ARG A N 1
ATOM 641 C CA . ARG A 1 82 ? 10.499 -1.380 5.941 1.00 88.25 82 ARG A CA 1
ATOM 642 C C . ARG A 1 82 ? 11.315 -0.247 6.559 1.00 88.25 82 ARG A C 1
ATOM 644 O O . ARG A 1 82 ? 11.795 -0.367 7.687 1.00 88.25 82 ARG A O 1
ATOM 651 N N . THR A 1 83 ? 11.446 0.879 5.858 1.00 89.38 83 THR A N 1
ATOM 652 C CA . THR A 1 83 ? 12.143 2.073 6.362 1.00 89.38 83 THR A CA 1
ATOM 653 C C . THR A 1 83 ? 11.428 2.660 7.580 1.00 89.38 83 THR A C 1
ATOM 655 O O . THR A 1 83 ? 12.075 3.053 8.557 1.00 89.38 83 THR A O 1
ATOM 658 N N . ALA A 1 84 ? 10.096 2.658 7.570 1.00 87.94 84 ALA A N 1
ATOM 659 C CA . ALA A 1 84 ? 9.263 3.077 8.690 1.00 87.94 84 ALA A CA 1
ATOM 660 C C . ALA A 1 84 ? 9.193 2.043 9.833 1.00 87.94 84 ALA A C 1
ATOM 662 O O . ALA A 1 84 ? 8.564 2.337 10.851 1.00 87.94 84 ALA A O 1
ATOM 663 N N . ASN A 1 85 ? 9.865 0.886 9.712 1.00 85.44 85 ASN A N 1
ATOM 664 C CA . ASN A 1 85 ? 9.727 -0.272 10.610 1.00 85.44 85 ASN A CA 1
ATOM 665 C C . ASN A 1 85 ? 8.257 -0.697 10.763 1.00 85.44 85 ASN A C 1
ATOM 667 O O . ASN A 1 85 ? 7.803 -0.921 11.880 1.00 85.44 85 ASN A O 1
ATOM 671 N N . ASP A 1 86 ? 7.509 -0.685 9.658 1.00 82.81 86 ASP A N 1
ATOM 672 C CA . ASP A 1 86 ? 6.090 -1.056 9.567 1.00 82.81 86 ASP A CA 1
ATOM 673 C C . ASP A 1 86 ? 5.147 -0.235 10.468 1.00 82.81 86 ASP A C 1
ATOM 675 O O . ASP A 1 86 ? 3.949 -0.495 10.555 1.00 82.81 86 ASP A O 1
ATOM 679 N N . ARG A 1 87 ? 5.654 0.851 11.070 1.00 80.69 87 ARG A N 1
ATOM 680 C CA . ARG A 1 87 ? 4.935 1.666 12.055 1.00 80.69 87 ARG A CA 1
ATOM 681 C C . ARG A 1 87 ? 3.605 2.212 11.540 1.00 80.69 87 ARG A C 1
ATOM 683 O O . ARG A 1 87 ? 2.674 2.359 12.322 1.00 80.69 87 ARG A O 1
ATOM 690 N N . TYR A 1 88 ? 3.521 2.586 10.264 1.00 75.69 88 TYR A N 1
ATOM 691 C CA . TYR A 1 88 ? 2.280 3.129 9.705 1.00 75.69 88 TYR A CA 1
ATOM 692 C C . TYR A 1 88 ? 1.188 2.069 9.616 1.00 75.69 88 TYR A C 1
ATOM 694 O O . TYR A 1 88 ? 0.060 2.344 10.017 1.00 75.69 88 TYR A O 1
ATOM 702 N N . ARG A 1 89 ? 1.542 0.861 9.170 1.00 77.94 89 ARG A N 1
ATOM 703 C CA . ARG A 1 89 ? 0.636 -0.284 9.128 1.00 77.94 89 ARG A CA 1
ATOM 704 C C . ARG A 1 89 ? 0.211 -0.698 10.536 1.00 77.94 89 ARG A C 1
ATOM 706 O O . ARG A 1 89 ? -0.983 -0.787 10.789 1.00 77.94 89 ARG A O 1
ATOM 713 N N . ASP A 1 90 ? 1.159 -0.822 11.464 1.00 82.56 90 ASP A N 1
ATOM 714 C CA . ASP A 1 90 ? 0.882 -1.188 12.861 1.00 82.56 90 ASP A CA 1
ATOM 715 C C . ASP A 1 90 ? -0.074 -0.198 13.554 1.00 82.56 90 ASP A C 1
ATOM 717 O O . ASP A 1 90 ? -1.014 -0.591 14.248 1.00 82.56 90 ASP A O 1
ATOM 721 N N . GLU A 1 91 ? 0.140 1.110 13.368 1.00 82.56 91 GLU A N 1
ATOM 722 C CA . GLU A 1 91 ? -0.748 2.135 13.929 1.00 82.56 91 GLU A CA 1
ATOM 723 C C . GLU A 1 91 ? -2.130 2.102 13.268 1.00 82.56 91 GLU A C 1
ATOM 725 O O . GLU A 1 91 ? -3.143 2.321 13.934 1.00 82.56 91 GLU A O 1
ATOM 730 N N . PHE A 1 92 ? -2.192 1.814 11.968 1.00 80.00 92 PHE A N 1
ATOM 731 C CA . PHE A 1 92 ? -3.449 1.712 11.240 1.00 80.00 92 PHE A CA 1
ATOM 732 C C . PHE A 1 92 ? -4.264 0.480 11.669 1.00 80.00 92 PHE A C 1
ATOM 734 O O . PHE A 1 92 ? -5.464 0.607 11.927 1.00 80.00 92 PHE A O 1
ATOM 741 N N . ASP A 1 93 ? -3.605 -0.667 11.854 1.00 80.50 93 ASP A N 1
ATOM 742 C CA . ASP A 1 93 ? -4.179 -1.889 12.432 1.00 80.50 93 ASP A CA 1
ATOM 743 C C . ASP A 1 93 ? -4.736 -1.621 13.836 1.00 80.50 93 ASP A C 1
ATOM 745 O O . ASP A 1 93 ? -5.870 -1.989 14.151 1.00 80.50 93 ASP A O 1
ATOM 749 N N . SER A 1 94 ? -3.964 -0.918 14.671 1.00 81.75 94 SER A N 1
ATOM 750 C CA . SER A 1 94 ? -4.369 -0.523 16.025 1.00 81.75 94 SER A CA 1
ATOM 751 C C . SER A 1 94 ? -5.632 0.350 16.021 1.00 81.75 94 SER A C 1
ATOM 753 O O . SER A 1 94 ? -6.582 0.078 16.759 1.00 81.75 94 SER A O 1
ATOM 755 N N . ILE A 1 95 ? -5.689 1.364 15.149 1.00 83.38 95 ILE A N 1
ATOM 756 C CA . ILE A 1 95 ? -6.851 2.257 15.017 1.00 83.38 95 ILE A CA 1
ATOM 757 C C . ILE A 1 95 ? -8.090 1.492 14.535 1.00 83.38 95 ILE A C 1
ATOM 759 O O . ILE A 1 95 ? -9.186 1.708 15.054 1.00 83.38 95 ILE A O 1
ATOM 763 N N . LEU A 1 96 ? -7.942 0.601 13.551 1.00 77.19 96 LEU A N 1
ATOM 764 C CA . LEU A 1 96 ? -9.062 -0.192 13.041 1.00 77.19 96 LEU A CA 1
ATOM 765 C C . LEU A 1 96 ? -9.580 -1.200 14.068 1.00 77.19 96 LEU A C 1
ATOM 767 O O . LEU A 1 96 ? -10.794 -1.381 14.173 1.00 77.19 96 LEU A O 1
ATOM 771 N N . ALA A 1 97 ? -8.694 -1.815 14.852 1.00 76.00 97 ALA A N 1
ATOM 772 C CA . ALA A 1 97 ? -9.089 -2.698 15.943 1.00 76.00 97 ALA A CA 1
ATOM 773 C C . ALA A 1 97 ? -9.895 -1.948 17.020 1.00 76.00 97 ALA A C 1
ATOM 775 O O . ALA A 1 97 ? -10.928 -2.444 17.473 1.00 76.00 97 ALA A O 1
ATOM 776 N N . ASP A 1 98 ? -9.471 -0.735 17.391 1.00 72.69 98 ASP A N 1
ATOM 777 C CA . ASP A 1 98 ? -10.183 0.112 18.359 1.00 72.69 98 ASP A CA 1
ATOM 778 C C . ASP A 1 98 ? -11.553 0.579 17.830 1.00 72.69 98 ASP A C 1
ATOM 780 O O . ASP A 1 98 ? -12.560 0.551 18.548 1.00 72.69 98 ASP A O 1
ATOM 784 N N . ALA A 1 99 ? -11.626 0.926 16.540 1.00 70.56 99 ALA A N 1
ATOM 785 C CA . ALA A 1 99 ? -12.880 1.270 15.874 1.00 70.56 99 ALA A CA 1
ATOM 786 C C . ALA A 1 99 ? -13.848 0.074 15.813 1.00 70.56 99 ALA A C 1
ATOM 788 O O . ALA A 1 99 ? -15.024 0.221 16.148 1.00 70.56 99 ALA A O 1
ATOM 789 N N . GLY A 1 100 ? -13.356 -1.119 15.461 1.00 64.44 100 GLY A N 1
ATOM 790 C CA . GLY A 1 100 ? -14.151 -2.350 15.449 1.00 64.44 100 GLY A CA 1
ATOM 791 C C . GLY A 1 100 ? -14.679 -2.728 16.837 1.00 64.44 100 GLY A C 1
ATOM 792 O O . GLY A 1 100 ? -15.848 -3.094 16.976 1.00 64.44 100 GLY A O 1
ATOM 793 N N . LEU A 1 101 ? -13.858 -2.563 17.881 1.00 60.47 101 LEU A N 1
ATOM 794 C CA . LEU A 1 101 ? -14.277 -2.756 19.271 1.00 60.47 101 LEU A CA 1
ATOM 795 C C . LEU A 1 101 ? -15.363 -1.746 19.682 1.00 60.47 101 LEU A C 1
ATOM 797 O O . LEU A 1 101 ? -16.361 -2.122 20.297 1.00 60.47 101 LEU A O 1
ATOM 801 N N . SER A 1 102 ? -15.204 -0.476 19.306 1.00 59.66 102 SER A N 1
ATOM 802 C CA . SER A 1 102 ? -16.169 0.592 19.603 1.00 59.66 102 SER A CA 1
ATOM 803 C C . SER A 1 102 ? -17.525 0.381 18.914 1.00 59.66 102 SER A C 1
ATOM 805 O O . SER A 1 102 ? -18.579 0.627 19.512 1.00 59.66 102 SER A O 1
ATOM 807 N N . GLU A 1 103 ? -17.521 -0.095 17.667 1.00 59.72 103 GLU A N 1
ATOM 808 C CA . GLU A 1 103 ? -18.735 -0.472 16.937 1.00 59.72 103 GLU A CA 1
ATOM 809 C C . GLU A 1 103 ? -19.455 -1.650 17.606 1.00 59.72 103 GLU A C 1
ATOM 811 O O . GLU A 1 103 ? -20.672 -1.583 17.791 1.00 59.72 103 GLU A O 1
ATOM 816 N N . GLN A 1 104 ? -18.718 -2.685 18.030 1.00 55.59 104 GLN A N 1
ATOM 817 C CA . GLN A 1 104 ? -19.286 -3.848 18.721 1.00 55.59 104 GLN A CA 1
ATOM 818 C C . GLN A 1 104 ? -19.914 -3.455 20.065 1.00 55.59 104 GLN A C 1
ATOM 820 O O . GLN A 1 104 ? -21.086 -3.746 20.283 1.00 55.59 104 GLN A O 1
ATOM 825 N N . MET A 1 105 ? -19.219 -2.661 20.892 1.00 52.22 105 MET A N 1
ATOM 826 C CA . MET A 1 105 ? -19.791 -2.123 22.137 1.00 52.22 105 MET A CA 1
ATOM 827 C C . MET A 1 105 ? -21.050 -1.278 21.889 1.00 52.22 105 MET A C 1
ATOM 829 O O . MET A 1 105 ? -22.003 -1.333 22.664 1.00 52.22 105 MET A O 1
ATOM 833 N N . THR A 1 106 ? -21.082 -0.493 20.807 1.00 62.16 106 THR A N 1
ATOM 834 C CA . THR A 1 106 ? -22.269 0.295 20.436 1.00 62.16 106 THR A CA 1
ATOM 835 C C . THR A 1 106 ? -23.427 -0.596 19.978 1.00 62.16 106 THR A C 1
ATOM 837 O O . THR A 1 106 ? -24.585 -0.264 20.235 1.00 62.16 106 THR A O 1
ATOM 840 N N . SER A 1 107 ? -23.135 -1.712 19.307 1.00 60.62 107 SER A N 1
ATOM 841 C CA . SER A 1 107 ? -24.132 -2.712 18.916 1.00 60.62 107 SER A CA 1
ATOM 842 C C . SER A 1 107 ? -24.704 -3.433 20.137 1.00 60.62 107 SER A C 1
ATOM 844 O O . SER A 1 107 ? -25.921 -3.454 20.296 1.00 60.62 107 SER A O 1
ATOM 846 N N . ASP A 1 108 ? -23.848 -3.914 21.045 1.00 54.62 108 ASP A N 1
ATOM 847 C CA . ASP A 1 108 ? -24.256 -4.621 22.267 1.00 54.62 108 ASP A CA 1
ATOM 848 C C . ASP A 1 108 ? -25.111 -3.729 23.186 1.00 54.62 108 ASP A C 1
ATOM 850 O O . ASP A 1 108 ? -26.140 -4.161 23.696 1.00 54.62 108 ASP A O 1
ATOM 854 N N . VAL A 1 109 ? -24.763 -2.442 23.335 1.00 57.97 109 VAL A N 1
ATOM 855 C CA . VAL A 1 109 ? -25.569 -1.474 24.110 1.00 57.97 109 VAL A CA 1
ATOM 856 C C . VAL A 1 109 ? -26.925 -1.184 23.454 1.00 57.97 109 VAL A C 1
ATOM 858 O O . VAL A 1 109 ? -27.902 -0.911 24.154 1.00 57.97 109 VAL A O 1
ATOM 861 N N . ARG A 1 110 ? -27.020 -1.216 22.118 1.00 54.69 110 ARG A N 1
ATOM 862 C CA . ARG A 1 110 ? -28.306 -1.062 21.413 1.00 54.69 110 ARG A CA 1
ATOM 863 C C . ARG A 1 110 ? -29.188 -2.301 21.544 1.00 54.69 110 ARG A C 1
ATOM 865 O O . ARG A 1 110 ? -30.405 -2.141 21.538 1.00 54.69 110 ARG A O 1
ATOM 872 N N . GLU A 1 111 ? -28.593 -3.485 21.647 1.00 52.94 111 GLU A N 1
ATOM 873 C CA . GLU A 1 111 ? -29.310 -4.755 21.782 1.00 52.94 111 GLU A CA 1
ATOM 874 C C . GLU A 1 111 ? -29.786 -4.988 23.229 1.00 52.94 111 GLU A C 1
ATOM 876 O O . GLU A 1 111 ? -30.957 -5.291 23.435 1.00 52.94 111 GLU A O 1
ATOM 881 N N . ASP A 1 112 ? -28.953 -4.693 24.235 1.00 54.25 112 ASP A N 1
ATOM 882 C CA . ASP A 1 112 ? -29.299 -4.803 25.668 1.00 54.25 112 ASP A CA 1
ATOM 883 C C . ASP A 1 112 ? -30.206 -3.648 26.158 1.00 54.25 112 ASP A C 1
ATOM 885 O O . ASP A 1 112 ? -31.079 -3.809 27.010 1.00 54.25 112 ASP A O 1
ATOM 889 N N . GLY A 1 113 ? -30.088 -2.458 25.554 1.00 49.56 113 GLY A N 1
ATOM 890 C CA . GLY A 1 113 ? -30.900 -1.285 25.905 1.00 49.56 113 GLY A CA 1
ATOM 891 C C . GLY A 1 113 ? -32.375 -1.343 25.475 1.00 49.56 113 GLY A C 1
ATOM 892 O O . GLY A 1 113 ? -33.135 -0.431 25.814 1.00 49.56 113 GLY A O 1
ATOM 893 N N . LEU A 1 114 ? -32.788 -2.369 24.718 1.00 51.66 114 LEU A N 1
ATOM 894 C CA . LEU A 1 114 ? -34.167 -2.553 24.241 1.00 51.66 114 LEU A CA 1
ATOM 895 C C . LEU A 1 114 ? -34.946 -3.652 24.982 1.00 51.66 114 LEU A C 1
ATOM 897 O O . LEU A 1 114 ? -36.173 -3.664 24.871 1.00 51.66 114 LEU A O 1
ATOM 901 N N . GLU A 1 115 ? -34.290 -4.515 25.764 1.00 51.88 115 GLU A N 1
ATOM 902 C CA . GLU A 1 115 ? -34.970 -5.573 26.532 1.00 51.88 115 GLU A CA 1
ATOM 903 C C . GLU A 1 115 ? -35.215 -5.199 28.010 1.00 51.88 115 GLU A C 1
ATOM 905 O O . GLU A 1 115 ? -36.230 -5.614 28.568 1.00 51.88 115 GLU A O 1
ATOM 910 N N . ASP A 1 116 ? -34.409 -4.320 28.623 1.00 47.78 116 ASP A N 1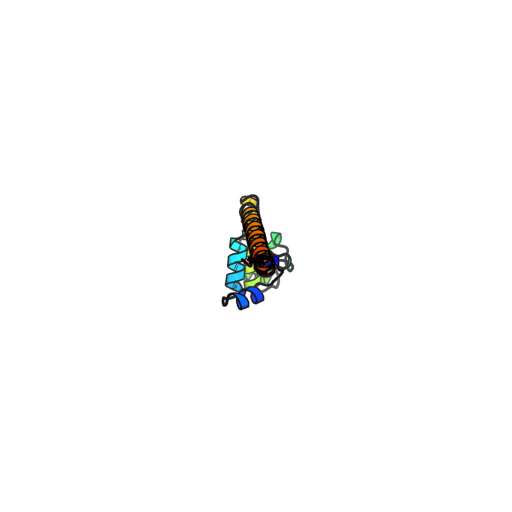
ATOM 911 C CA . ASP A 1 116 ? -34.486 -4.043 30.077 1.00 47.78 116 ASP A CA 1
ATOM 912 C C . ASP A 1 116 ? -35.350 -2.815 30.472 1.00 47.78 116 ASP A C 1
ATOM 914 O O . ASP A 1 116 ? -35.529 -2.489 31.644 1.00 47.78 116 ASP A O 1
ATOM 918 N N . ALA A 1 117 ? -35.941 -2.097 29.507 1.00 55.59 117 ALA A N 1
ATOM 919 C CA . ALA A 1 117 ? -36.718 -0.876 29.785 1.00 55.59 117 ALA A CA 1
ATOM 920 C C . ALA A 1 117 ? -38.213 -1.114 30.098 1.00 55.59 117 ALA A C 1
ATOM 922 O O . ALA A 1 117 ? -38.969 -0.145 30.227 1.00 55.59 117 ALA A O 1
ATOM 923 N N . THR A 1 118 ? -38.670 -2.370 30.201 1.00 52.75 118 THR A N 1
ATOM 924 C CA . THR A 1 118 ? -40.103 -2.684 30.405 1.00 52.75 118 THR A CA 1
ATOM 925 C C . THR A 1 118 ? -40.442 -3.487 31.661 1.00 52.75 118 THR A C 1
ATOM 927 O O . THR A 1 118 ? -41.628 -3.647 31.950 1.00 52.75 118 THR A O 1
ATOM 930 N N . GLU A 1 119 ? -39.467 -3.905 32.472 1.00 54.50 119 GLU A N 1
ATOM 931 C CA . GLU A 1 119 ? -39.737 -4.685 33.685 1.00 54.50 119 GLU A CA 1
ATOM 932 C C . GLU A 1 119 ? -39.512 -3.850 34.959 1.00 54.50 119 GLU A C 1
ATOM 934 O O . GLU A 1 119 ? -38.392 -3.659 35.420 1.00 54.50 119 GLU A O 1
ATOM 939 N N . GLY A 1 120 ? -40.603 -3.331 35.546 1.00 54.38 120 GLY A N 1
ATOM 940 C CA . GLY A 1 120 ? -40.587 -2.867 36.942 1.00 54.38 120 GLY A CA 1
ATOM 941 C C . GLY A 1 120 ? -41.271 -1.534 37.269 1.00 54.38 120 GLY A C 1
ATOM 942 O O . GLY A 1 120 ? -40.684 -0.713 37.969 1.00 54.38 120 GLY A O 1
ATOM 943 N N . MET A 1 121 ? -42.521 -1.312 36.842 1.00 51.22 121 MET A N 1
ATOM 944 C CA . MET A 1 121 ? -43.397 -0.287 37.452 1.00 51.22 121 MET A CA 1
ATOM 945 C C . MET A 1 121 ? -44.749 -0.855 37.918 1.00 51.22 121 MET A C 1
ATOM 947 O O . MET A 1 121 ? -45.775 -0.192 37.802 1.00 51.22 121 MET A O 1
ATOM 951 N N . GLU A 1 122 ? -44.775 -2.061 38.489 1.00 52.53 122 GLU A N 1
ATOM 952 C CA . GLU A 1 122 ? -45.923 -2.501 39.294 1.00 52.53 122 GLU A CA 1
ATOM 953 C C . GLU A 1 122 ? -45.676 -2.136 40.763 1.00 52.53 122 GLU A C 1
ATOM 955 O O . GLU A 1 122 ? -45.022 -2.847 41.522 1.00 52.53 122 GLU A O 1
ATOM 960 N N . THR A 1 123 ? -46.164 -0.962 41.167 1.00 53.25 123 THR A N 1
ATOM 961 C CA . THR A 1 123 ? -46.423 -0.649 42.578 1.00 53.25 123 THR A CA 1
ATOM 962 C C . THR A 1 123 ? -47.919 -0.404 42.715 1.00 53.25 123 THR A C 1
ATOM 964 O O . THR A 1 123 ? -48.381 0.730 42.604 1.00 53.25 123 THR A O 1
ATOM 967 N N . ASP A 1 124 ? -48.682 -1.479 42.919 1.00 45.22 124 ASP A N 1
ATOM 968 C CA . ASP A 1 124 ? -50.075 -1.384 43.352 1.00 45.22 124 ASP A CA 1
ATOM 969 C C . ASP A 1 124 ? -50.102 -0.832 44.781 1.00 45.22 124 ASP A C 1
ATOM 971 O O . ASP A 1 124 ? -49.782 -1.514 45.759 1.00 45.22 124 ASP A O 1
ATOM 975 N N . VAL A 1 125 ? -50.442 0.450 44.888 1.00 58.69 125 VAL A N 1
ATOM 976 C CA . VAL A 1 125 ? -50.795 1.109 46.143 1.00 58.69 125 VAL A CA 1
ATOM 977 C C . VAL A 1 125 ? -52.298 1.351 46.106 1.00 58.69 125 VAL A C 1
ATOM 979 O O . VAL A 1 125 ? -52.747 2.339 45.529 1.00 58.69 125 VAL A O 1
ATOM 982 N N . ASP A 1 126 ? -53.065 0.470 46.742 1.00 49.66 126 ASP A N 1
ATOM 983 C CA . ASP A 1 126 ? -54.460 0.743 47.089 1.00 49.66 126 ASP A CA 1
ATOM 984 C C . ASP A 1 126 ? -54.562 1.159 48.568 1.00 49.66 126 ASP A C 1
ATOM 986 O O . ASP A 1 126 ? -53.968 0.538 49.456 1.00 49.66 126 ASP A O 1
ATOM 990 N N . PHE A 1 127 ? -55.290 2.261 48.784 1.00 49.91 127 PHE A N 1
ATOM 991 C CA . PHE A 1 127 ? -55.543 2.972 50.046 1.00 49.91 127 PHE A CA 1
ATOM 992 C C . PHE A 1 127 ? -56.849 2.536 50.722 1.00 49.91 127 PHE A C 1
ATOM 994 O O . PHE A 1 127 ? -57.810 2.187 49.999 1.00 49.91 127 PHE A O 1
#